Protein AF-A0A538API2-F1 (afdb_monomer_lite)

Foldseek 3Di:
DDQWDWDWDAQAADPDVRTDIDTDGQDDADVPGDRDDDPDDDDDDRNSRDGPD

Radius of gyration: 13.23 Å; chains: 1; bounding box: 24×24×31 Å

Secondary structure (DSSP, 8-state):
--SEEEEEEESSSSSGGGEEEEEEEPPPP-TT------S-----TTGGGS---

Sequence (53 aa):
MSSTMRAVRLHAPGGLPGLAIEDIALPTAGPGEVLVRVHAAAITRDELDWPTD

Structure (mmCIF, N/CA/C/O backbone):
data_AF-A0A538API2-F1
#
_entry.id   AF-A0A538API2-F1
#
loop_
_atom_site.group_PDB
_atom_site.id
_atom_site.type_symbol
_atom_site.label_atom_id
_atom_site.label_alt_id
_atom_site.label_comp_id
_atom_site.label_asym_id
_atom_site.label_entity_id
_atom_site.label_seq_id
_atom_site.pdbx_PDB_ins_code
_atom_site.Cartn_x
_atom_site.Cartn_y
_atom_site.Cartn_z
_atom_site.occupancy
_atom_site.B_iso_or_equiv
_atom_site.auth_seq_id
_atom_site.auth_comp_id
_atom_site.auth_asym_id
_atom_site.auth_atom_id
_atom_site.pdbx_PDB_model_num
ATOM 1 N N . MET A 1 1 ? -7.343 -14.698 15.394 1.00 61.19 1 MET A N 1
ATOM 2 C CA . MET A 1 1 ? -7.506 -13.793 14.234 1.00 61.19 1 MET A CA 1
ATOM 3 C C . MET A 1 1 ? -6.129 -13.589 13.624 1.00 61.19 1 MET A C 1
ATOM 5 O O . MET A 1 1 ? -5.186 -13.506 14.399 1.00 61.19 1 MET A O 1
ATOM 9 N N . SER A 1 2 ? -5.988 -13.600 12.293 1.00 73.81 2 SER A N 1
ATOM 10 C CA . SER A 1 2 ? -4.691 -13.330 11.644 1.00 73.81 2 SER A CA 1
ATOM 11 C C . SER A 1 2 ? -4.199 -11.934 12.034 1.00 73.81 2 SER A C 1
ATOM 13 O O . SER A 1 2 ? -4.991 -10.995 11.994 1.00 73.81 2 SER A O 1
ATOM 15 N N . SER A 1 3 ? -2.931 -11.802 12.427 1.00 89.69 3 SER A N 1
ATOM 16 C CA . SER A 1 3 ? -2.276 -10.516 12.718 1.00 89.69 3 SER A CA 1
ATOM 17 C C . SER A 1 3 ? -1.620 -9.891 11.483 1.00 89.69 3 SER A C 1
ATOM 19 O O . SER A 1 3 ? -1.058 -8.800 11.574 1.00 89.69 3 SER A O 1
ATOM 21 N N . THR A 1 4 ? -1.689 -10.573 10.338 1.00 95.56 4 THR A N 1
ATOM 22 C CA . THR A 1 4 ? -1.054 -10.166 9.086 1.00 95.56 4 THR A CA 1
ATOM 23 C C . THR A 1 4 ? -2.053 -10.046 7.934 1.00 95.56 4 THR A C 1
ATOM 25 O O . THR A 1 4 ? -3.124 -10.664 7.946 1.00 95.56 4 THR A O 1
ATOM 28 N N . MET A 1 5 ? -1.684 -9.241 6.935 1.00 96.25 5 MET A N 1
ATOM 29 C CA . MET A 1 5 ? -2.338 -9.098 5.636 1.00 96.25 5 MET A CA 1
ATOM 30 C C . MET A 1 5 ? -1.328 -9.244 4.501 1.00 96.25 5 MET A C 1
ATOM 32 O O . MET A 1 5 ? -0.150 -8.941 4.668 1.00 96.25 5 MET A O 1
ATOM 36 N N . ARG A 1 6 ? -1.816 -9.627 3.322 1.00 96.69 6 ARG A N 1
ATOM 37 C CA . ARG A 1 6 ? -1.012 -9.655 2.103 1.00 96.69 6 ARG A CA 1
ATOM 38 C C . ARG A 1 6 ? -0.914 -8.258 1.492 1.00 96.69 6 ARG A C 1
ATOM 40 O O . ARG A 1 6 ? -1.936 -7.598 1.319 1.00 96.69 6 ARG A O 1
ATOM 47 N N . ALA A 1 7 ? 0.290 -7.850 1.115 1.00 96.44 7 ALA A N 1
ATOM 48 C CA . ALA A 1 7 ? 0.563 -6.579 0.457 1.00 96.44 7 ALA A CA 1
ATOM 49 C C . ALA A 1 7 ? 1.486 -6.764 -0.751 1.00 96.44 7 ALA A C 1
ATOM 51 O O . ALA A 1 7 ? 2.327 -7.662 -0.771 1.00 96.44 7 ALA A O 1
ATOM 52 N N . VAL A 1 8 ? 1.328 -5.888 -1.742 1.00 94.81 8 VAL A N 1
ATOM 53 C CA . VAL A 1 8 ? 2.317 -5.680 -2.803 1.00 94.81 8 V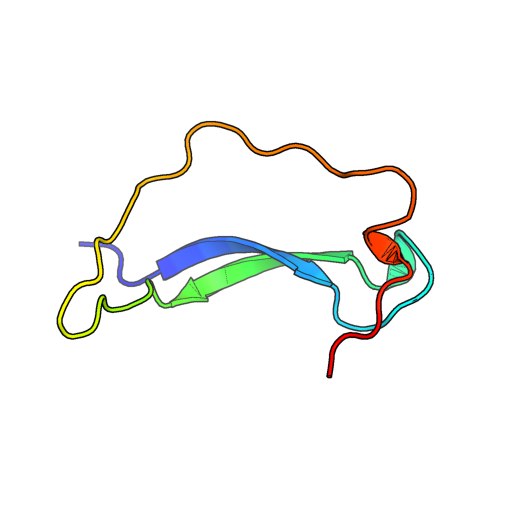AL A CA 1
ATOM 54 C C . VAL A 1 8 ? 3.261 -4.581 -2.314 1.00 94.81 8 VAL A C 1
ATOM 56 O O . VAL A 1 8 ? 2.794 -3.495 -1.979 1.00 94.81 8 VAL A O 1
ATOM 59 N N . ARG A 1 9 ? 4.561 -4.865 -2.218 1.00 94.00 9 ARG A N 1
ATOM 60 C CA . ARG A 1 9 ? 5.579 -3.941 -1.702 1.00 94.00 9 ARG A CA 1
ATOM 61 C C . ARG A 1 9 ? 6.665 -3.699 -2.734 1.00 94.00 9 ARG A C 1
ATOM 63 O O . ARG A 1 9 ? 7.140 -4.643 -3.357 1.00 94.00 9 ARG A O 1
ATOM 70 N N . LEU A 1 10 ? 7.052 -2.436 -2.874 1.00 93.56 10 LEU A N 1
ATOM 71 C CA . LEU A 1 10 ? 8.197 -2.004 -3.663 1.00 93.56 10 LEU A CA 1
ATOM 72 C C . LEU A 1 10 ? 9.369 -1.738 -2.711 1.00 93.56 10 LEU A C 1
ATOM 74 O O . LEU A 1 10 ? 9.249 -0.911 -1.810 1.00 93.56 10 LEU A O 1
ATOM 78 N N . HIS A 1 11 ? 10.479 -2.454 -2.884 1.00 92.56 11 HIS A N 1
ATOM 79 C CA . HIS A 1 11 ? 11.681 -2.305 -2.048 1.00 92.56 11 HIS A CA 1
ATOM 80 C C . HIS A 1 11 ? 12.689 -1.296 -2.600 1.00 92.56 11 HIS A C 1
ATOM 82 O O . HIS A 1 11 ? 13.530 -0.803 -1.854 1.00 92.56 11 HIS A O 1
ATOM 88 N N . ALA A 1 12 ? 12.626 -1.013 -3.900 1.00 91.75 12 ALA A N 1
ATOM 89 C CA . ALA A 1 12 ? 13.438 -0.005 -4.567 1.00 91.75 12 ALA A CA 1
ATOM 90 C C . ALA A 1 12 ? 12.740 0.457 -5.859 1.00 91.75 12 ALA A C 1
ATOM 92 O O . ALA A 1 12 ? 12.074 -0.372 -6.490 1.00 91.75 12 ALA A O 1
ATOM 93 N N . PRO A 1 13 ? 12.918 1.724 -6.281 1.00 90.69 13 PRO A N 1
ATOM 94 C CA . PRO A 1 13 ? 12.453 2.196 -7.584 1.00 90.69 13 PRO A CA 1
ATOM 95 C C . PRO A 1 13 ? 13.076 1.400 -8.741 1.00 90.69 13 PRO A C 1
ATOM 97 O O . PRO A 1 13 ? 14.156 0.817 -8.598 1.00 90.69 13 PRO A O 1
ATOM 100 N N . GLY A 1 14 ? 12.440 1.432 -9.914 1.00 89.44 14 GLY A N 1
ATOM 101 C CA . GLY A 1 14 ? 12.959 0.807 -11.137 1.00 89.44 14 GLY A CA 1
ATOM 102 C C . GLY A 1 14 ? 12.109 -0.352 -11.654 1.00 89.44 14 GLY A C 1
ATOM 103 O O . GLY A 1 14 ? 12.624 -1.277 -12.292 1.00 89.44 14 GLY A O 1
ATOM 104 N N . GLY A 1 15 ? 10.804 -0.318 -11.381 1.00 88.19 15 GLY A N 1
ATOM 105 C CA . GLY A 1 15 ? 9.845 -1.253 -11.950 1.00 88.19 15 GLY A CA 1
ATOM 106 C C . GLY A 1 15 ? 9.724 -2.581 -11.199 1.00 88.19 15 GLY A C 1
ATOM 107 O O . GLY A 1 15 ? 9.905 -2.688 -9.988 1.00 88.19 15 GLY A O 1
ATOM 108 N N . LEU A 1 16 ? 9.375 -3.626 -11.950 1.00 90.88 16 LEU A N 1
ATOM 109 C CA . LEU A 1 16 ? 9.030 -4.949 -11.417 1.00 90.88 16 LEU A CA 1
ATOM 110 C C . LEU A 1 16 ? 10.105 -5.641 -10.552 1.00 90.88 16 LEU A C 1
ATOM 112 O O . LEU A 1 16 ? 9.700 -6.364 -9.644 1.00 90.88 16 LEU A O 1
ATOM 116 N N . PRO A 1 17 ? 11.430 -5.481 -10.769 1.00 92.75 17 PRO A N 1
ATOM 117 C CA . PRO A 1 17 ? 12.433 -6.199 -9.974 1.00 92.75 17 PRO A CA 1
ATOM 118 C C . PRO A 1 17 ? 12.382 -5.911 -8.467 1.00 92.75 17 PRO A C 1
ATOM 120 O O . PRO A 1 17 ? 12.748 -6.777 -7.677 1.00 92.75 17 PRO A O 1
ATOM 123 N N . GLY A 1 18 ? 11.927 -4.718 -8.068 1.00 91.06 18 GLY A N 1
ATOM 124 C CA . GLY A 1 18 ? 11.757 -4.340 -6.663 1.00 91.06 18 GLY A CA 1
ATOM 125 C C . GLY A 1 18 ? 10.419 -4.771 -6.054 1.00 91.06 18 GLY A C 1
ATOM 126 O O . GLY A 1 18 ? 10.197 -4.516 -4.871 1.00 91.06 18 GLY A O 1
ATOM 127 N N . LEU A 1 19 ? 9.520 -5.378 -6.838 1.00 93.94 19 LEU A N 1
ATOM 128 C CA . LEU A 1 19 ? 8.143 -5.667 -6.447 1.00 93.94 19 LEU A CA 1
ATO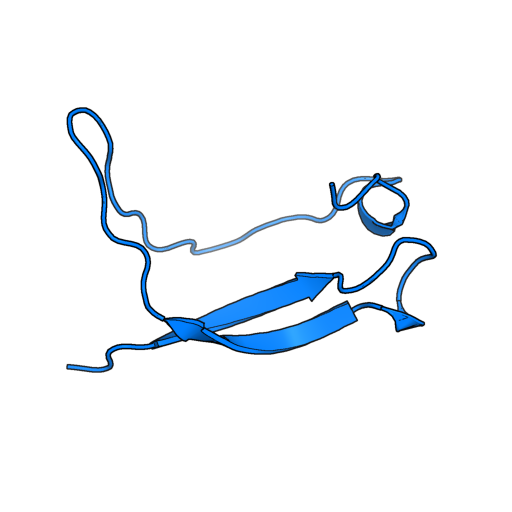M 129 C C . LEU A 1 19 ? 8.006 -7.073 -5.849 1.00 93.94 19 LEU A C 1
ATOM 131 O O . LEU A 1 19 ? 8.344 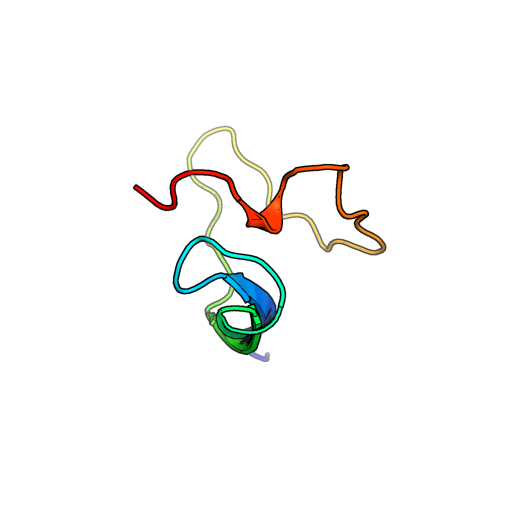-8.070 -6.487 1.00 93.94 19 LEU A O 1
ATOM 135 N N . ALA A 1 20 ? 7.442 -7.165 -4.648 1.00 94.69 20 ALA A N 1
ATOM 136 C CA . ALA A 1 20 ? 7.206 -8.424 -3.948 1.00 94.69 20 ALA A CA 1
ATOM 137 C C . ALA A 1 20 ? 5.787 -8.502 -3.374 1.00 94.69 20 ALA A C 1
ATOM 139 O O . ALA A 1 20 ? 5.181 -7.492 -3.018 1.00 94.69 20 ALA A O 1
ATOM 140 N N . ILE A 1 21 ? 5.259 -9.724 -3.262 1.00 96.25 21 ILE A N 1
ATOM 141 C CA . ILE A 1 21 ? 4.041 -10.007 -2.499 1.00 96.25 21 ILE A CA 1
ATOM 142 C C . ILE A 1 21 ? 4.462 -10.585 -1.155 1.00 96.25 21 ILE A C 1
ATOM 144 O O . ILE A 1 21 ? 5.135 -11.613 -1.111 1.00 96.25 21 ILE A O 1
ATOM 148 N N . GLU A 1 22 ? 4.037 -9.949 -0.070 1.00 97.12 22 GLU A N 1
ATOM 149 C CA . GLU A 1 22 ? 4.476 -10.287 1.283 1.00 97.12 22 GLU A CA 1
ATOM 150 C C . GLU A 1 22 ? 3.306 -10.307 2.264 1.00 97.12 22 GLU A C 1
ATOM 152 O O . GLU A 1 22 ? 2.316 -9.596 2.079 1.00 97.12 22 GLU A O 1
ATOM 157 N N . ASP A 1 23 ? 3.437 -11.098 3.328 1.00 97.25 23 ASP A N 1
ATOM 158 C CA . ASP A 1 23 ? 2.565 -11.007 4.496 1.00 97.25 23 ASP A CA 1
ATOM 159 C C . ASP A 1 23 ? 3.173 -10.013 5.493 1.00 97.25 23 ASP A C 1
ATOM 161 O O . ASP A 1 23 ? 4.262 -10.226 6.024 1.00 97.25 23 ASP A O 1
ATOM 165 N N . ILE A 1 24 ? 2.462 -8.918 5.751 1.00 96.12 24 ILE A N 1
ATOM 166 C CA . ILE A 1 24 ? 2.875 -7.848 6.665 1.00 96.12 24 ILE A CA 1
ATOM 167 C C . ILE A 1 24 ? 1.892 -7.699 7.817 1.00 96.12 24 ILE A C 1
ATOM 169 O O . ILE A 1 24 ? 0.747 -8.132 7.717 1.00 96.12 24 ILE A O 1
ATOM 173 N N . ALA A 1 25 ? 2.314 -7.076 8.917 1.00 96.44 25 ALA A N 1
ATOM 174 C CA . ALA A 1 25 ? 1.422 -6.791 10.037 1.00 96.44 25 ALA A CA 1
ATOM 175 C C . ALA A 1 25 ? 0.222 -5.936 9.596 1.00 96.44 25 ALA A C 1
ATOM 177 O O . ALA A 1 25 ? 0.357 -5.029 8.773 1.00 96.44 25 ALA A O 1
ATOM 178 N N . LEU A 1 26 ? -0.952 -6.215 10.166 1.00 96.06 26 LEU A N 1
ATOM 179 C CA . LEU A 1 26 ? -2.113 -5.346 9.992 1.00 96.06 26 LEU A CA 1
ATOM 180 C C . LEU A 1 26 ? -1.809 -3.946 10.557 1.00 96.06 26 LEU A C 1
ATOM 182 O O . LEU A 1 26 ? -1.332 -3.847 11.693 1.00 96.06 26 LEU A O 1
ATOM 186 N N . PRO A 1 27 ? -2.098 -2.867 9.809 1.00 94.00 27 PRO A N 1
ATOM 187 C CA . PRO A 1 27 ? -1.909 -1.519 10.319 1.00 94.00 27 PRO A CA 1
ATOM 188 C C . PRO A 1 27 ? -2.912 -1.218 11.439 1.00 94.00 27 PRO A C 1
ATOM 190 O O . PRO A 1 27 ? -4.040 -1.714 11.444 1.00 94.00 27 PRO A O 1
ATOM 193 N N . THR A 1 28 ? -2.494 -0.385 12.392 1.00 94.88 28 THR A N 1
ATOM 194 C CA . THR A 1 28 ? -3.362 0.128 13.461 1.00 94.88 28 THR A CA 1
ATOM 195 C C . THR A 1 28 ? -3.772 1.550 13.118 1.00 94.88 28 THR A C 1
ATOM 197 O O . THR A 1 28 ? -2.904 2.381 12.875 1.00 94.88 28 THR A O 1
ATOM 200 N N . ALA A 1 29 ? -5.074 1.830 13.110 1.00 96.81 29 ALA A N 1
ATOM 201 C CA . ALA A 1 29 ? -5.573 3.183 12.893 1.00 96.81 29 ALA A CA 1
ATOM 202 C C . ALA A 1 29 ? -5.266 4.079 14.106 1.00 96.81 29 ALA A C 1
ATOM 204 O O . ALA A 1 29 ? -5.547 3.698 15.247 1.00 96.81 29 ALA A O 1
ATOM 205 N N . GLY A 1 30 ? -4.702 5.260 13.857 1.00 97.12 30 GLY A N 1
ATOM 206 C CA . GLY A 1 30 ? -4.508 6.309 14.852 1.00 97.12 30 GLY A CA 1
ATOM 207 C C . GLY A 1 30 ? -5.764 7.160 15.101 1.00 97.12 30 GLY A C 1
ATOM 208 O O . GLY A 1 30 ? -6.835 6.908 14.539 1.00 97.12 30 GLY A O 1
ATOM 209 N N . PRO A 1 31 ? -5.668 8.197 15.954 1.00 98.00 31 PRO A N 1
ATOM 210 C CA . PRO A 1 31 ? -6.769 9.129 16.184 1.00 98.00 31 PRO A CA 1
ATOM 211 C C . PRO A 1 31 ? -7.223 9.815 14.887 1.00 98.00 31 PRO A C 1
ATOM 213 O O . PRO A 1 31 ? -6.439 10.494 14.233 1.00 98.00 31 PRO A O 1
ATOM 216 N N . GLY A 1 32 ? -8.503 9.666 14.536 1.00 98.06 32 GLY A N 1
ATOM 217 C CA . GLY A 1 32 ? -9.083 10.245 13.316 1.00 98.06 32 GLY A CA 1
ATOM 218 C C . GLY A 1 32 ? -8.916 9.396 12.051 1.00 98.06 32 GLY A C 1
ATOM 219 O O . GLY A 1 32 ? -9.417 9.784 10.999 1.00 98.06 32 GLY A O 1
ATOM 220 N N . GLU A 1 33 ? -8.271 8.234 12.142 1.00 98.19 33 GLU A N 1
ATOM 221 C CA . GLU A 1 33 ? -8.088 7.309 11.024 1.00 98.19 33 GLU A CA 1
ATOM 222 C C . GLU A 1 33 ? -9.072 6.135 11.093 1.00 98.19 33 GLU A C 1
ATOM 224 O O . GLU A 1 33 ? -9.662 5.834 12.134 1.00 98.19 33 GLU A O 1
ATOM 229 N N . VAL A 1 34 ? -9.232 5.431 9.973 1.00 97.19 34 VAL A N 1
ATOM 230 C CA . VAL A 1 34 ? -10.019 4.198 9.903 1.00 97.19 34 VAL A CA 1
ATOM 231 C C . VAL A 1 34 ? -9.229 3.108 9.192 1.00 97.19 34 VAL A C 1
ATOM 233 O O . VAL A 1 34 ? -8.604 3.342 8.159 1.00 97.19 34 VAL A O 1
ATOM 236 N N . LEU A 1 35 ? -9.283 1.891 9.733 1.00 96.25 35 LEU A N 1
ATOM 237 C CA . LEU A 1 35 ? -8.734 0.715 9.071 1.00 96.25 35 LEU A CA 1
ATOM 238 C C . LEU A 1 35 ? -9.733 0.202 8.030 1.00 96.25 35 LEU A C 1
ATOM 240 O O . LEU A 1 35 ? -10.843 -0.207 8.372 1.00 96.25 35 LEU A O 1
ATOM 244 N N . VAL A 1 36 ? -9.324 0.188 6.764 1.00 95.69 36 VAL A N 1
ATOM 245 C CA . VAL A 1 36 ? -10.140 -0.319 5.655 1.00 95.69 36 VAL A CA 1
ATOM 246 C C . VAL A 1 36 ? -9.610 -1.649 5.135 1.00 95.69 36 VAL A C 1
ATOM 248 O O . VAL A 1 36 ? -8.405 -1.875 5.054 1.00 95.69 36 VAL A O 1
ATOM 251 N N . ARG A 1 37 ? -10.524 -2.530 4.721 1.00 95.50 37 ARG A N 1
ATOM 252 C CA . ARG A 1 37 ? -10.177 -3.729 3.953 1.00 95.50 37 ARG A CA 1
ATOM 253 C C . ARG A 1 37 ? -10.243 -3.400 2.466 1.00 95.50 37 ARG A C 1
ATOM 255 O O . ARG A 1 37 ? -11.336 -3.296 1.911 1.00 95.50 37 ARG A O 1
ATOM 262 N N . VAL A 1 38 ? -9.080 -3.259 1.836 1.00 95.50 38 VAL A N 1
ATOM 263 C CA . VAL A 1 38 ? -8.961 -3.001 0.395 1.00 95.50 38 VAL A CA 1
ATOM 264 C C . VAL A 1 38 ? -9.529 -4.185 -0.393 1.00 95.50 38 VAL A C 1
ATOM 266 O O . VAL A 1 38 ? -9.145 -5.330 -0.160 1.00 95.50 38 VAL A O 1
ATOM 269 N N . HIS A 1 39 ? -10.462 -3.915 -1.312 1.00 96.44 39 HIS A N 1
ATOM 270 C CA . HIS A 1 39 ? -11.019 -4.929 -2.218 1.00 96.44 39 HIS A CA 1
ATOM 271 C C . HIS A 1 39 ? -10.325 -4.929 -3.587 1.00 96.44 39 HIS A C 1
ATOM 273 O O . HIS A 1 39 ? -10.160 -5.984 -4.191 1.00 96.44 39 HIS A O 1
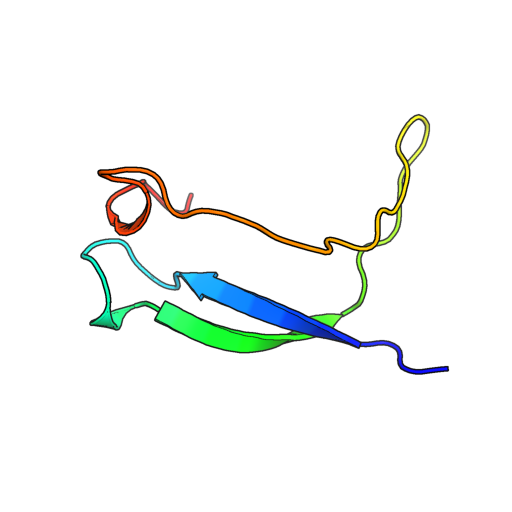ATOM 279 N N . ALA A 1 40 ? -9.901 -3.754 -4.057 1.00 96.38 40 ALA A N 1
ATOM 280 C CA . ALA A 1 40 ? -9.175 -3.571 -5.306 1.00 96.38 40 ALA A CA 1
ATOM 281 C C . ALA A 1 40 ? -8.247 -2.352 -5.206 1.00 96.38 40 ALA A C 1
ATOM 283 O O . ALA A 1 40 ? -8.575 -1.379 -4.526 1.00 96.38 40 ALA A O 1
ATOM 284 N N . ALA A 1 41 ? -7.117 -2.417 -5.906 1.00 94.88 41 ALA A N 1
ATOM 285 C CA . ALA A 1 41 ? -6.165 -1.327 -6.093 1.00 94.88 41 ALA A CA 1
ATOM 286 C C . ALA A 1 41 ? -5.675 -1.339 -7.550 1.00 94.88 41 ALA A C 1
ATOM 288 O O . ALA A 1 41 ? -5.752 -2.371 -8.221 1.00 94.88 41 ALA A O 1
ATOM 289 N N . ALA A 1 42 ? -5.189 -0.201 -8.037 1.00 94.81 42 ALA A N 1
ATOM 290 C CA . ALA A 1 42 ? -4.624 -0.054 -9.373 1.00 94.81 42 ALA A CA 1
ATOM 291 C C . ALA A 1 42 ? -3.214 0.527 -9.270 1.00 94.81 42 ALA A C 1
ATOM 293 O O . ALA A 1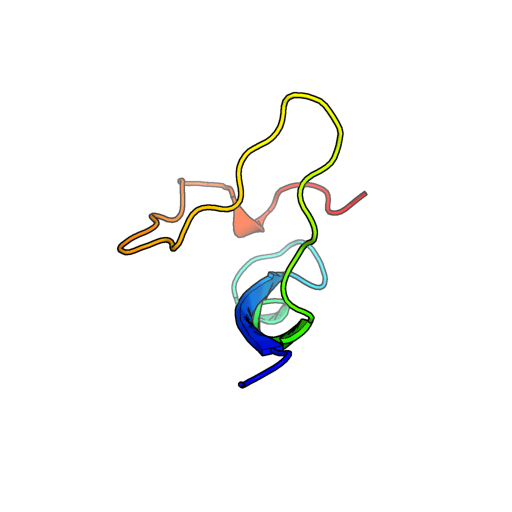 42 ? -2.954 1.304 -8.358 1.00 94.81 42 ALA A O 1
ATOM 294 N N . ILE A 1 43 ? -2.350 0.159 -10.217 1.00 92.44 43 ILE A N 1
ATOM 295 C CA . ILE A 1 43 ? -1.023 0.755 -10.387 1.00 92.44 43 ILE A CA 1
ATOM 296 C C . ILE A 1 43 ? -1.150 1.903 -11.393 1.00 92.44 43 ILE A C 1
ATOM 298 O O . ILE A 1 43 ? -1.690 1.717 -12.489 1.00 92.44 43 ILE A O 1
ATOM 302 N N . THR A 1 44 ? -0.673 3.087 -11.025 1.00 93.62 44 THR A N 1
ATOM 303 C CA . THR A 1 44 ? -0.590 4.251 -11.916 1.00 93.62 44 THR A CA 1
ATOM 304 C C . THR A 1 44 ? 0.684 4.211 -12.768 1.00 93.62 44 THR A C 1
ATOM 306 O O . THR A 1 44 ? 1.597 3.437 -12.499 1.00 93.62 44 THR A O 1
ATOM 309 N N . ARG A 1 45 ? 0.737 5.011 -13.845 1.00 93.00 45 ARG A N 1
ATOM 310 C CA . ARG A 1 45 ? 1.736 4.882 -14.929 1.00 93.00 45 ARG A CA 1
ATOM 311 C C . ARG A 1 45 ? 3.184 4.739 -14.441 1.00 93.00 45 ARG A C 1
ATOM 313 O O . ARG A 1 45 ? 3.868 3.848 -14.926 1.00 93.00 45 ARG A O 1
ATOM 320 N N . ASP A 1 46 ? 3.603 5.593 -13.513 1.00 92.44 46 ASP A N 1
ATOM 321 C CA . ASP A 1 46 ? 5.002 5.711 -13.077 1.00 92.44 46 ASP A CA 1
ATOM 322 C C . ASP A 1 46 ? 5.178 5.320 -11.597 1.00 92.44 46 ASP A C 1
ATOM 324 O O . ASP A 1 46 ? 6.186 5.640 -10.977 1.00 92.44 46 ASP A O 1
ATOM 328 N N . GLU A 1 47 ? 4.189 4.640 -11.005 1.00 94.00 47 GLU A N 1
ATOM 329 C CA . GLU A 1 47 ? 4.159 4.342 -9.563 1.00 94.00 47 GLU A CA 1
ATOM 330 C C . GLU A 1 47 ? 5.348 3.502 -9.093 1.00 94.00 47 GLU A C 1
ATOM 332 O O . GLU A 1 47 ? 5.841 3.681 -7.985 1.00 94.00 47 GLU A O 1
ATOM 337 N N . LEU A 1 48 ? 5.846 2.607 -9.949 1.00 93.44 48 LEU A N 1
ATOM 338 C CA . LEU A 1 48 ? 6.978 1.735 -9.622 1.00 93.44 48 LEU A CA 1
ATOM 339 C C . LEU A 1 48 ? 8.346 2.425 -9.751 1.00 93.44 48 LEU A C 1
ATOM 341 O O . LEU A 1 48 ? 9.376 1.814 -9.459 1.00 93.44 48 LEU A O 1
ATOM 345 N N . ASP A 1 49 ? 8.357 3.679 -10.196 1.00 92.00 49 ASP A N 1
ATOM 346 C CA . ASP A 1 49 ? 9.554 4.508 -10.323 1.00 92.00 49 ASP A CA 1
ATOM 347 C C . ASP A 1 49 ? 9.592 5.629 -9.274 1.00 92.00 49 ASP A 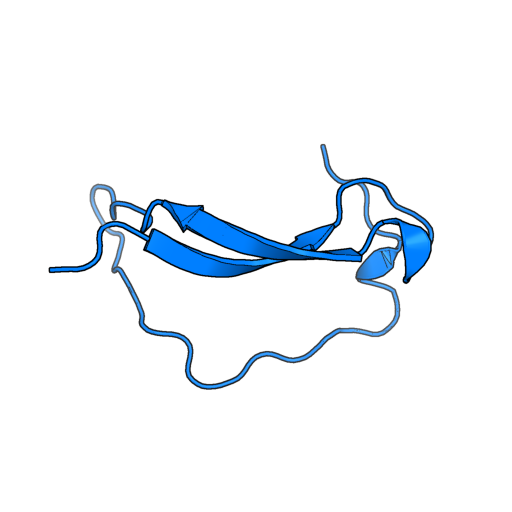C 1
ATOM 349 O O . ASP A 1 49 ? 10.549 6.406 -9.230 1.00 92.00 49 ASP A O 1
ATOM 353 N N . TRP A 1 50 ? 8.570 5.729 -8.417 1.00 90.25 50 TRP A N 1
ATOM 354 C CA . TRP A 1 50 ? 8.529 6.732 -7.359 1.00 90.25 50 TRP A CA 1
ATOM 355 C C . TRP A 1 50 ? 9.619 6.498 -6.308 1.00 90.25 50 TRP A C 1
ATOM 357 O O . TRP A 1 50 ? 9.950 5.346 -6.012 1.00 90.25 50 TRP A O 1
ATOM 367 N N . PRO A 1 51 ? 10.156 7.575 -5.706 1.00 86.19 51 PRO A N 1
ATOM 368 C CA . PRO A 1 51 ? 11.028 7.461 -4.545 1.00 86.19 51 PRO A CA 1
ATOM 369 C C . PRO A 1 51 ? 10.312 6.731 -3.397 1.00 86.19 51 PRO A C 1
ATOM 371 O O . PRO A 1 51 ? 9.115 6.921 -3.182 1.00 86.19 51 PRO A O 1
ATOM 374 N N . THR A 1 52 ? 11.032 5.857 -2.694 1.00 78.38 52 THR A N 1
ATOM 375 C CA . THR A 1 52 ? 10.491 5.030 -1.599 1.00 78.38 52 THR A CA 1
ATOM 376 C C . THR A 1 52 ? 10.841 5.577 -0.209 1.00 78.38 52 THR A C 1
ATOM 378 O O . THR A 1 52 ? 10.745 4.837 0.771 1.00 78.38 52 THR A O 1
ATOM 381 N N . ASP A 1 53 ? 11.310 6.824 -0.138 1.00 69.00 53 ASP A N 1
ATOM 382 C CA . ASP A 1 53 ? 11.731 7.552 1.064 1.00 69.00 53 ASP A CA 1
ATOM 383 C C . ASP A 1 53 ? 10.650 8.483 1.638 1.00 69.00 53 ASP A C 1
ATOM 385 O O . ASP A 1 53 ? 9.937 9.164 0.865 1.00 69.00 53 ASP A O 1
#

pLDDT: mean 92.48, std 7.0, range [61.19, 98.19]